Protein AF-A0A954PFV1-F1 (afdb_monomer_lite)

pLDDT: mean 75.54, std 18.1, range [38.22, 97.75]

Foldseek 3Di:
DVVVCPDPCVVVCCVVVVCVLVVLLVVLLCVQPNPPPVVVVVVLVVVLVVQCVVLPVPPDDPVLVVLSSQLSSLVSNLVSLVSVVVVDDPDDPVVVVVSVVVNVVSVVSNVVSVVVSVVVVVVPDPPPDPPPPPPPPDDDDDDDDDDDDDDDDDDD

Sequence (156 aa):
MRKALDSDYAGSLMEIAGNIADKLEESTLNAMLGDQHEGTRLVLLKKLNQMRAELGWNALQKLERILIERVCQTWLYLHWLELADTHSKNRPTELVKHEAERFERAERRHLRAVKMLATVRKMALPLRIELKAELTESKSPANGLRGRFDLVSSNN

Structure (mmCIF, N/CA/C/O backbone):
data_AF-A0A954PFV1-F1
#
_entry.id   AF-A0A954PFV1-F1
#
loop_
_atom_site.group_PDB
_atom_site.id
_atom_site.type_symbol
_atom_site.label_atom_id
_atom_site.label_alt_id
_atom_site.label_comp_id
_atom_site.label_asym_id
_atom_site.label_entity_id
_atom_site.label_seq_id
_atom_site.pdbx_PDB_ins_code
_atom_site.Cartn_x
_atom_site.Cartn_y
_atom_site.Cartn_z
_atom_site.occupancy
_atom_site.B_iso_or_equiv
_atom_site.auth_seq_id
_atom_site.auth_comp_id
_atom_site.auth_asym_id
_atom_site.auth_atom_id
_atom_site.pdbx_PDB_model_num
ATOM 1 N N . MET A 1 1 ? -28.348 -13.165 -12.346 1.00 48.97 1 MET A N 1
ATOM 2 C CA . MET A 1 1 ? -27.592 -12.398 -11.328 1.00 48.97 1 MET A C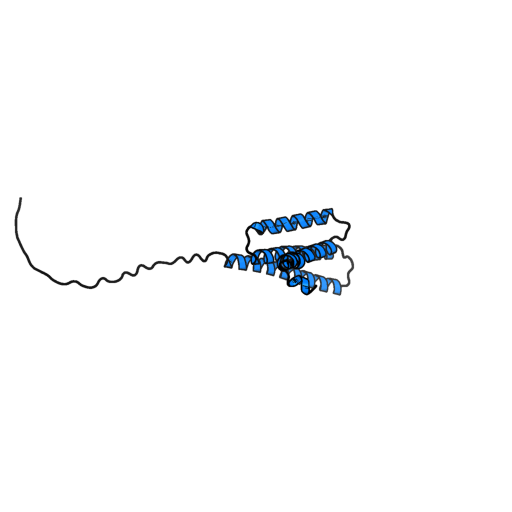A 1
ATOM 3 C C . MET A 1 1 ? -28.454 -11.434 -10.515 1.00 48.97 1 MET A C 1
ATOM 5 O O . MET A 1 1 ? -28.345 -11.479 -9.303 1.00 48.97 1 MET A O 1
ATOM 9 N N . ARG A 1 2 ? -29.348 -10.626 -11.112 1.00 48.88 2 ARG A N 1
ATOM 10 C CA . ARG A 1 2 ? -30.167 -9.639 -10.366 1.00 48.88 2 ARG A CA 1
ATOM 11 C C . ARG A 1 2 ? -31.043 -10.241 -9.246 1.00 48.88 2 ARG A C 1
ATOM 13 O O . ARG A 1 2 ? -31.060 -9.699 -8.159 1.00 48.88 2 ARG A O 1
ATOM 20 N N . LYS A 1 3 ? -31.645 -11.420 -9.469 1.00 53.19 3 LYS A N 1
ATOM 21 C CA . LYS A 1 3 ? -32.463 -12.147 -8.470 1.00 53.19 3 LYS A CA 1
ATOM 22 C C . LYS A 1 3 ? -31.684 -12.762 -7.290 1.00 53.19 3 LYS A C 1
ATOM 24 O O . LYS A 1 3 ? -32.310 -13.202 -6.338 1.00 53.19 3 LYS A O 1
A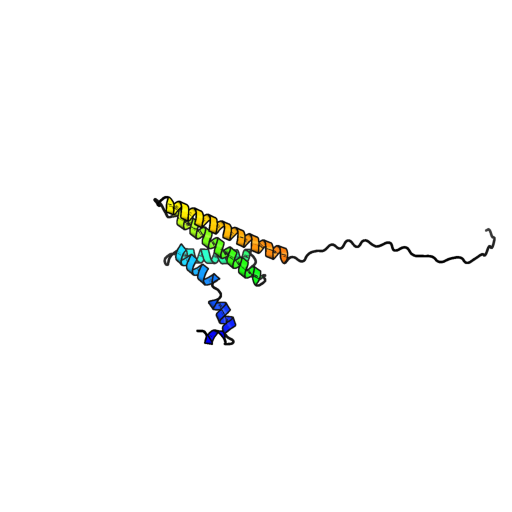TOM 29 N N . ALA A 1 4 ? -30.349 -12.835 -7.348 1.00 52.53 4 ALA A N 1
ATOM 30 C CA . ALA A 1 4 ? -29.536 -13.396 -6.257 1.00 52.53 4 ALA A CA 1
ATOM 31 C C . ALA A 1 4 ? -29.200 -12.356 -5.168 1.00 52.53 4 ALA A C 1
ATOM 33 O O . ALA A 1 4 ? -28.853 -12.730 -4.051 1.00 52.53 4 ALA A O 1
ATOM 34 N N . LEU A 1 5 ? -29.328 -11.062 -5.493 1.00 54.03 5 LEU A N 1
ATOM 35 C CA . LEU A 1 5 ? -29.078 -9.931 -4.592 1.00 54.03 5 LEU A CA 1
ATOM 36 C C . LEU A 1 5 ? -30.284 -9.572 -3.706 1.00 54.03 5 LEU A C 1
ATOM 38 O O . LEU A 1 5 ? -30.132 -8.747 -2.815 1.00 54.03 5 LEU A O 1
ATOM 42 N N . ASP A 1 6 ? -31.440 -10.202 -3.929 1.00 61.47 6 ASP A N 1
ATOM 43 C CA . ASP A 1 6 ? -32.668 -9.983 -3.147 1.00 61.47 6 ASP A CA 1
ATOM 44 C C . ASP A 1 6 ? -32.912 -11.087 -2.096 1.00 61.47 6 ASP A C 1
ATOM 46 O O . ASP A 1 6 ? -33.934 -11.075 -1.418 1.00 61.47 6 ASP A O 1
ATOM 50 N N . SER A 1 7 ? -32.010 -12.072 -1.969 1.00 61.28 7 SER A N 1
ATOM 51 C CA . SER A 1 7 ? -32.124 -13.131 -0.950 1.00 61.28 7 SER A CA 1
ATOM 52 C C . SER A 1 7 ? -31.327 -12.786 0.308 1.00 61.28 7 SER A C 1
ATOM 54 O O . SER A 1 7 ? -30.376 -12.013 0.230 1.00 61.28 7 SER A O 1
ATOM 56 N N . ASP A 1 8 ? -31.632 -13.421 1.442 1.00 59.88 8 ASP A N 1
ATOM 57 C CA . ASP A 1 8 ? -30.886 -13.272 2.707 1.00 59.88 8 ASP A CA 1
ATOM 58 C C . ASP A 1 8 ? -29.368 -13.549 2.576 1.00 59.88 8 ASP A C 1
ATOM 60 O O . ASP A 1 8 ? -28.574 -13.105 3.404 1.00 59.88 8 ASP A O 1
ATOM 64 N N . TYR A 1 9 ? -28.928 -14.202 1.491 1.00 54.62 9 TYR A N 1
ATOM 65 C CA . TYR A 1 9 ? -27.515 -14.403 1.143 1.00 54.62 9 TYR A CA 1
ATOM 66 C C . TYR A 1 9 ? -26.846 -13.195 0.468 1.00 54.62 9 TYR A C 1
ATOM 68 O O . TYR A 1 9 ? -25.637 -13.217 0.238 1.00 54.62 9 TYR A O 1
ATOM 76 N N . ALA A 1 10 ? -27.589 -12.135 0.143 1.00 56.81 10 ALA A N 1
ATOM 77 C CA . ALA A 1 10 ? -27.063 -10.931 -0.494 1.00 56.81 10 ALA A CA 1
ATOM 78 C C . ALA A 1 10 ? -26.023 -10.224 0.378 1.00 56.81 10 ALA A C 1
ATOM 80 O O . ALA A 1 10 ? -25.046 -9.715 -0.158 1.00 56.81 10 ALA A O 1
ATOM 81 N N . GLY A 1 11 ? -26.182 -10.255 1.706 1.00 58.81 11 GLY A N 1
ATOM 82 C CA . GLY A 1 11 ? -25.192 -9.715 2.641 1.00 58.81 11 GLY A CA 1
ATOM 83 C C . GLY A 1 11 ? -23.847 -10.433 2.526 1.00 58.81 11 GLY A C 1
ATOM 84 O O . GLY A 1 11 ? -22.827 -9.795 2.285 1.00 58.81 11 GLY A O 1
ATOM 85 N N . SER A 1 12 ? -23.856 -11.767 2.586 1.00 57.97 12 SER A N 1
ATOM 86 C CA . SER A 1 12 ? -22.644 -12.585 2.449 1.00 57.97 12 SER A CA 1
ATOM 87 C C . SER A 1 12 ? -22.062 -12.540 1.033 1.00 57.97 12 SER A C 1
ATOM 89 O O . SER A 1 12 ? -20.849 -12.503 0.862 1.00 57.97 12 SER A O 1
ATOM 91 N N . LEU A 1 13 ? -22.902 -12.483 -0.006 1.00 55.19 13 LEU A N 1
ATOM 92 C CA . LEU A 1 13 ? -22.448 -12.318 -1.390 1.00 55.19 13 LEU A CA 1
ATOM 93 C C . LEU A 1 13 ? -21.872 -10.922 -1.649 1.00 55.19 13 LEU A C 1
ATOM 95 O O . LEU A 1 13 ? -20.922 -10.813 -2.414 1.00 55.19 13 LEU A O 1
ATOM 99 N N . MET A 1 14 ? -22.393 -9.863 -1.023 1.00 58.72 14 MET A N 1
ATOM 100 C CA . MET A 1 14 ? -21.801 -8.522 -1.076 1.00 58.72 14 MET A CA 1
ATOM 101 C C . MET A 1 14 ? -20.510 -8.437 -0.266 1.00 58.72 14 MET A C 1
ATOM 103 O O . MET A 1 14 ? -19.607 -7.715 -0.664 1.00 58.72 14 MET A O 1
ATOM 107 N N . GLU A 1 15 ? -20.381 -9.184 0.825 1.00 61.78 15 GLU A N 1
ATOM 108 C CA . GLU A 1 15 ? -19.134 -9.271 1.586 1.00 61.78 15 GLU A CA 1
ATOM 109 C C . GLU A 1 15 ? -18.042 -10.000 0.779 1.00 61.78 15 GLU A C 1
ATOM 111 O O . GLU A 1 15 ? -16.923 -9.508 0.664 1.00 61.78 15 GLU A O 1
ATOM 116 N N . ILE A 1 16 ? -18.392 -11.103 0.107 1.00 53.44 16 ILE A N 1
ATOM 117 C CA . ILE A 1 16 ? -17.465 -11.904 -0.712 1.00 53.44 16 ILE A CA 1
ATOM 118 C C . ILE A 1 16 ? -17.162 -11.243 -2.068 1.00 53.44 16 ILE A C 1
ATOM 120 O O . ILE A 1 16 ? -16.011 -11.163 -2.491 1.00 53.44 16 ILE A O 1
ATOM 124 N N . ALA A 1 17 ? -18.179 -10.767 -2.793 1.00 50.62 17 ALA A N 1
ATOM 125 C CA . ALA A 1 17 ? -18.005 -10.151 -4.112 1.00 50.62 17 ALA A CA 1
ATOM 126 C C . ALA A 1 17 ? -17.609 -8.669 -4.031 1.00 50.62 17 ALA A C 1
ATOM 128 O O . ALA A 1 17 ? -16.994 -8.156 -4.968 1.00 50.62 17 ALA A O 1
ATOM 129 N N . GLY A 1 18 ? -17.963 -7.995 -2.933 1.00 55.03 18 GLY A N 1
ATOM 130 C CA . GLY A 1 18 ? -17.626 -6.601 -2.652 1.00 55.03 18 GLY A CA 1
ATOM 131 C C . GLY A 1 18 ? -16.257 -6.417 -2.010 1.00 55.03 18 GLY A C 1
ATOM 132 O O . GLY A 1 18 ? -15.779 -5.281 -1.982 1.00 55.03 18 GLY A O 1
ATOM 133 N N . ASN A 1 19 ? -15.566 -7.496 -1.615 1.00 66.56 19 ASN A N 1
ATOM 134 C CA . ASN A 1 19 ? -14.137 -7.438 -1.319 1.00 66.56 19 ASN A CA 1
ATOM 135 C C . ASN A 1 19 ? -13.308 -7.344 -2.618 1.00 66.56 19 ASN A C 1
ATOM 137 O O . ASN A 1 19 ? -12.479 -8.181 -2.973 1.00 66.56 19 ASN A O 1
ATOM 141 N N . ILE A 1 20 ? -13.561 -6.270 -3.369 1.00 70.12 20 ILE A N 1
ATOM 142 C CA . ILE A 1 20 ? -12.768 -5.840 -4.522 1.00 70.12 20 ILE A CA 1
ATOM 143 C C . ILE A 1 20 ? -11.318 -5.611 -4.087 1.00 70.12 20 ILE A C 1
ATOM 145 O O . ILE A 1 20 ? -10.412 -5.665 -4.919 1.00 70.12 20 ILE A O 1
ATOM 149 N N . ALA A 1 21 ? -11.090 -5.368 -2.793 1.00 71.00 21 ALA A N 1
ATOM 150 C CA . ALA A 1 21 ? -9.766 -5.132 -2.282 1.00 71.00 21 ALA A CA 1
ATOM 151 C C . ALA A 1 21 ? -8.861 -6.366 -2.391 1.00 71.00 21 ALA A C 1
ATOM 153 O O . ALA A 1 21 ? -7.738 -6.223 -2.880 1.00 71.00 21 ALA A O 1
ATOM 154 N N . ASP A 1 22 ? -9.381 -7.548 -2.060 1.00 75.50 22 ASP A N 1
ATOM 155 C CA . ASP A 1 22 ? -8.684 -8.827 -2.232 1.00 75.50 22 ASP A CA 1
ATOM 156 C C . ASP A 1 22 ? -8.416 -9.127 -3.711 1.00 75.50 22 ASP A C 1
ATOM 158 O O . ASP A 1 22 ? -7.304 -9.490 -4.090 1.00 75.50 22 ASP A O 1
ATOM 162 N N . LYS A 1 23 ? -9.405 -8.895 -4.586 1.00 78.62 23 LYS A N 1
ATOM 163 C CA . LYS A 1 23 ? -9.240 -9.097 -6.038 1.00 78.62 23 LYS A CA 1
ATOM 164 C C . LYS A 1 23 ? -8.186 -8.172 -6.637 1.00 78.62 23 LYS A C 1
ATOM 166 O O . LYS A 1 23 ? -7.446 -8.567 -7.537 1.00 78.62 23 LYS A O 1
ATOM 171 N N . LEU A 1 24 ? -8.128 -6.927 -6.166 1.00 79.50 24 LEU A N 1
ATOM 172 C CA . LEU A 1 24 ? -7.129 -5.966 -6.613 1.00 79.50 24 LEU A CA 1
ATOM 173 C C . LEU A 1 24 ? -5.735 -6.353 -6.115 1.00 79.50 24 LEU A C 1
ATOM 175 O O . LEU A 1 24 ? -4.776 -6.232 -6.874 1.00 79.50 24 LEU A O 1
ATOM 179 N N . GLU A 1 25 ? -5.620 -6.823 -4.873 1.00 84.88 25 GLU A N 1
ATOM 180 C CA . GLU A 1 25 ? -4.370 -7.352 -4.326 1.00 84.88 25 GLU A CA 1
ATOM 181 C C . GLU A 1 25 ? -3.869 -8.531 -5.157 1.00 84.88 25 GLU A C 1
ATOM 183 O O . GLU A 1 25 ? -2.746 -8.491 -5.654 1.00 84.88 25 GLU A O 1
ATOM 188 N N . GLU A 1 26 ? -4.723 -9.524 -5.395 1.00 84.38 26 GLU A N 1
ATOM 189 C CA . GLU A 1 26 ? -4.390 -10.687 -6.210 1.00 84.38 26 GLU A CA 1
ATOM 190 C C . GLU A 1 26 ? -3.991 -10.293 -7.636 1.00 84.38 26 GLU A C 1
ATOM 192 O O . GLU A 1 26 ? -2.945 -10.715 -8.126 1.00 84.38 26 GLU A O 1
ATOM 197 N N . SER A 1 27 ? -4.765 -9.423 -8.288 1.00 84.69 27 SER A N 1
ATOM 198 C CA . SER A 1 27 ? -4.428 -8.932 -9.625 1.00 84.69 27 SER A CA 1
ATOM 199 C C . SER A 1 27 ? -3.103 -8.167 -9.649 1.00 84.69 27 SER A C 1
ATOM 201 O O . SER A 1 27 ? -2.374 -8.265 -10.634 1.00 84.69 27 SER A O 1
ATOM 203 N N . THR A 1 28 ? -2.790 -7.401 -8.601 1.00 84.69 28 THR A N 1
ATOM 204 C CA . THR A 1 28 ? -1.533 -6.643 -8.508 1.00 84.69 28 THR A CA 1
ATOM 205 C C . THR A 1 28 ? -0.353 -7.585 -8.286 1.00 84.69 28 THR A C 1
ATOM 207 O O . THR A 1 28 ? 0.675 -7.432 -8.938 1.00 84.69 28 THR A O 1
ATOM 210 N N . LEU A 1 29 ? -0.505 -8.599 -7.429 1.00 86.56 29 LEU A N 1
ATOM 211 C CA . LEU A 1 29 ? 0.512 -9.628 -7.206 1.00 86.56 29 LEU A CA 1
ATOM 212 C C . LEU A 1 29 ? 0.769 -10.449 -8.474 1.00 86.56 29 LEU A C 1
ATOM 214 O O . LEU A 1 29 ? 1.927 -10.644 -8.837 1.00 86.56 29 LEU A O 1
ATOM 218 N N . ASN A 1 30 ? -0.288 -10.858 -9.180 1.00 86.44 30 ASN A N 1
ATOM 219 C CA . ASN A 1 30 ? -0.175 -11.559 -10.461 1.00 86.44 30 ASN A CA 1
ATOM 220 C C . ASN A 1 30 ? 0.561 -10.699 -11.497 1.00 86.44 30 ASN A C 1
ATOM 222 O O . ASN A 1 30 ? 1.453 -11.189 -12.182 1.00 86.44 30 ASN A O 1
ATOM 226 N N . ALA A 1 31 ? 0.243 -9.403 -11.580 1.00 84.38 31 ALA A N 1
ATOM 227 C CA . ALA A 1 31 ? 0.923 -8.480 -12.489 1.00 84.38 31 ALA A CA 1
ATOM 228 C C . ALA A 1 31 ? 2.388 -8.199 -12.098 1.00 84.38 31 ALA A C 1
ATOM 230 O O . ALA A 1 31 ? 3.205 -7.906 -12.968 1.00 84.38 31 ALA A O 1
ATOM 231 N N . MET A 1 32 ? 2.723 -8.256 -10.806 1.00 83.62 32 MET A N 1
ATOM 232 C CA . MET A 1 32 ? 4.071 -7.997 -10.290 1.00 83.62 32 MET A CA 1
ATOM 233 C C . MET A 1 32 ? 5.012 -9.189 -10.453 1.00 83.62 32 MET A C 1
ATOM 235 O O . MET A 1 32 ? 6.188 -8.999 -10.746 1.00 83.62 32 MET A O 1
ATOM 239 N N . LEU A 1 33 ? 4.510 -10.398 -10.216 1.00 83.88 33 LEU A N 1
ATOM 240 C CA . LEU A 1 33 ? 5.331 -11.595 -10.056 1.00 83.88 33 LEU A CA 1
ATOM 241 C C . LEU A 1 33 ? 5.126 -12.632 -11.169 1.00 83.88 33 LEU A C 1
ATOM 243 O O . LEU A 1 33 ? 5.977 -13.499 -11.348 1.00 83.88 33 LEU A O 1
ATOM 247 N N . GLY A 1 34 ? 4.019 -12.577 -11.913 1.00 79.19 34 GLY A N 1
ATOM 248 C CA . GLY A 1 34 ? 3.612 -13.675 -12.790 1.00 79.19 34 GLY A CA 1
ATOM 249 C C . GLY A 1 34 ? 3.381 -14.991 -12.029 1.00 79.19 34 GLY A C 1
ATOM 250 O O . GLY A 1 34 ? 3.399 -15.040 -10.798 1.00 79.19 34 GLY A O 1
ATOM 251 N N . ASP A 1 35 ? 3.183 -16.081 -12.771 1.00 75.31 35 ASP A N 1
ATOM 252 C CA . ASP A 1 35 ? 2.785 -17.373 -12.186 1.00 75.31 35 ASP A CA 1
ATOM 253 C C . ASP A 1 35 ? 3.952 -18.152 -11.547 1.00 75.31 35 ASP A C 1
ATOM 255 O O . ASP A 1 35 ? 3.738 -19.102 -10.802 1.00 75.31 35 ASP A O 1
ATOM 259 N N . GLN A 1 36 ? 5.202 -17.760 -11.813 1.00 70.38 36 GLN A N 1
ATOM 260 C CA . GLN A 1 36 ? 6.396 -18.574 -11.523 1.00 70.38 36 GLN A CA 1
ATOM 261 C C . GLN A 1 36 ? 7.099 -18.219 -10.197 1.00 70.38 36 GLN A C 1
ATOM 263 O O . GLN A 1 36 ? 8.156 -18.764 -9.877 1.00 70.38 36 GLN A O 1
ATOM 268 N N . HIS A 1 37 ? 6.548 -17.290 -9.409 1.00 80.50 37 HIS A N 1
ATOM 269 C CA . HIS A 1 37 ? 7.201 -16.730 -8.216 1.00 80.50 37 HIS A CA 1
ATOM 270 C C . HIS A 1 37 ? 6.353 -16.878 -6.944 1.00 80.50 37 HIS A C 1
ATOM 272 O O . HIS A 1 37 ? 6.149 -15.933 -6.176 1.00 80.50 37 HIS A O 1
ATOM 278 N N . GLU A 1 38 ? 5.885 -18.100 -6.692 1.00 81.06 38 GLU A N 1
ATOM 279 C CA . GLU A 1 38 ? 5.003 -18.416 -5.564 1.00 81.06 38 GLU A CA 1
ATOM 280 C C . GLU A 1 38 ? 5.644 -18.134 -4.191 1.00 81.06 38 GLU A C 1
ATOM 282 O O . GLU A 1 38 ? 4.991 -17.602 -3.293 1.00 81.06 38 GLU A O 1
ATOM 287 N N . GLY A 1 39 ? 6.954 -18.365 -4.040 1.00 85.50 39 GLY A N 1
ATOM 288 C CA . GLY A 1 39 ? 7.683 -18.026 -2.811 1.00 85.50 39 GLY A CA 1
ATOM 289 C C . GLY A 1 39 ? 7.646 -16.526 -2.486 1.00 85.50 39 GLY A C 1
ATOM 290 O O . GLY A 1 39 ? 7.321 -16.135 -1.364 1.00 85.50 39 GLY A O 1
ATOM 291 N N . THR A 1 40 ? 7.907 -15.669 -3.478 1.00 84.81 40 THR A N 1
ATOM 292 C CA . THR A 1 40 ? 7.846 -14.205 -3.319 1.00 84.81 40 THR A CA 1
ATOM 293 C C . THR A 1 40 ? 6.422 -13.741 -3.023 1.00 84.81 40 THR A C 1
ATOM 295 O O . THR A 1 40 ? 6.224 -12.867 -2.177 1.00 84.81 40 THR A O 1
ATOM 298 N N . ARG A 1 41 ? 5.419 -14.369 -3.650 1.00 85.88 41 ARG A N 1
ATOM 299 C CA . ARG A 1 41 ? 4.000 -14.101 -3.384 1.00 85.88 41 ARG A CA 1
ATOM 300 C C . ARG A 1 41 ? 3.657 -14.336 -1.913 1.00 85.88 41 ARG A C 1
ATOM 302 O O . ARG A 1 41 ? 3.070 -13.460 -1.282 1.00 85.88 41 ARG A O 1
ATOM 309 N N . LEU A 1 42 ? 4.065 -15.473 -1.347 1.00 86.62 42 LEU A N 1
ATOM 310 C CA . LEU A 1 42 ? 3.827 -15.793 0.065 1.00 86.62 42 LEU A CA 1
ATOM 311 C C . LEU A 1 42 ? 4.487 -14.777 1.007 1.00 86.62 42 LEU A C 1
ATOM 313 O O . LEU A 1 42 ? 3.881 -14.369 2.000 1.00 86.62 42 LEU A O 1
ATOM 317 N N . VAL A 1 43 ? 5.704 -14.329 0.687 1.00 89.75 43 VAL A N 1
ATOM 318 C CA . VAL A 1 43 ? 6.411 -13.309 1.477 1.00 89.75 43 VAL A CA 1
ATOM 319 C C . VAL A 1 43 ? 5.683 -11.964 1.428 1.00 89.75 43 VAL A C 1
ATOM 321 O O . VAL A 1 43 ? 5.486 -11.349 2.478 1.00 89.75 43 VAL A O 1
ATOM 324 N N . LEU A 1 44 ? 5.232 -11.521 0.249 1.00 89.69 44 LEU A N 1
ATOM 325 C CA . LEU A 1 44 ? 4.476 -10.272 0.107 1.00 89.69 44 LEU A CA 1
ATOM 326 C C . LEU A 1 44 ? 3.141 -10.328 0.854 1.00 89.69 44 LEU A C 1
ATOM 328 O O . LEU A 1 44 ? 2.835 -9.408 1.609 1.00 89.69 44 LEU A O 1
ATOM 332 N N . LEU A 1 45 ? 2.388 -11.423 0.731 1.00 89.88 45 LEU A N 1
ATOM 333 C CA . LEU A 1 45 ? 1.144 -11.622 1.482 1.00 89.88 45 LEU A CA 1
ATOM 334 C C . LEU A 1 45 ? 1.387 -11.587 2.996 1.00 89.88 45 LEU A C 1
ATOM 336 O O . LEU A 1 45 ? 0.659 -10.922 3.737 1.00 89.88 45 LEU A O 1
ATOM 340 N N . LYS A 1 46 ? 2.454 -12.243 3.470 1.00 92.19 46 LYS A N 1
ATOM 341 C CA . LYS A 1 46 ? 2.850 -12.193 4.882 1.00 92.19 46 LYS A CA 1
ATOM 342 C C . LYS A 1 46 ? 3.191 -10.767 5.316 1.00 92.19 46 LYS A C 1
ATOM 344 O O . LYS A 1 46 ? 2.778 -10.359 6.401 1.00 92.19 46 LYS A O 1
ATOM 349 N N . LYS A 1 47 ? 3.884 -9.994 4.475 1.00 93.19 47 LYS A N 1
ATOM 350 C CA . LYS A 1 47 ? 4.201 -8.589 4.758 1.00 93.19 47 LYS A CA 1
ATOM 351 C C . LYS A 1 47 ? 2.947 -7.717 4.813 1.00 93.19 47 LYS A C 1
ATOM 353 O O . LYS A 1 47 ? 2.825 -6.917 5.736 1.00 93.19 47 LYS A O 1
ATOM 358 N N . LEU A 1 48 ? 1.997 -7.895 3.897 1.00 92.69 48 LEU A N 1
ATOM 359 C CA . LEU A 1 48 ? 0.727 -7.162 3.916 1.00 92.69 48 LEU A CA 1
ATOM 360 C C . LEU A 1 48 ? -0.080 -7.481 5.178 1.00 92.69 48 LEU A C 1
ATOM 362 O O . LEU A 1 48 ? -0.580 -6.573 5.837 1.00 92.69 48 LEU A O 1
ATOM 366 N N . ASN A 1 49 ? -0.136 -8.751 5.580 1.00 92.19 49 ASN A N 1
ATOM 367 C CA . ASN A 1 49 ? -0.791 -9.151 6.827 1.00 92.19 49 ASN A CA 1
ATOM 368 C C . ASN A 1 49 ? -0.098 -8.576 8.064 1.00 92.19 49 ASN A C 1
ATOM 370 O O . ASN A 1 49 ? -0.773 -8.109 8.981 1.00 92.19 49 ASN A O 1
ATOM 374 N N . GLN A 1 50 ? 1.236 -8.542 8.072 1.00 93.69 50 GLN A N 1
ATOM 375 C CA . GLN A 1 50 ? 1.996 -7.872 9.121 1.00 93.69 50 GLN A CA 1
ATOM 376 C C . GLN A 1 50 ? 1.658 -6.376 9.180 1.00 93.69 50 GLN A C 1
ATOM 378 O O . GLN A 1 50 ? 1.368 -5.865 10.256 1.00 93.69 50 GLN A O 1
ATOM 383 N N . MET A 1 51 ? 1.621 -5.683 8.039 1.00 94.69 51 MET A N 1
ATOM 384 C CA . MET A 1 51 ? 1.264 -4.262 7.987 1.00 94.69 51 MET A CA 1
ATOM 385 C C . MET A 1 51 ? -0.160 -4.005 8.482 1.00 94.69 51 MET A C 1
ATOM 387 O O . MET A 1 51 ? -0.379 -3.077 9.255 1.00 94.69 51 MET A O 1
ATOM 391 N N . ARG A 1 52 ? -1.133 -4.837 8.090 1.00 93.19 52 ARG A N 1
ATOM 392 C CA . ARG A 1 52 ? -2.506 -4.766 8.616 1.00 93.19 52 ARG A CA 1
ATOM 393 C C . ARG A 1 52 ? -2.508 -4.890 10.141 1.00 93.19 52 ARG A C 1
ATOM 395 O O . ARG A 1 52 ? -3.147 -4.085 10.818 1.00 93.19 52 ARG A O 1
ATOM 402 N N . ALA A 1 53 ? -1.779 -5.868 10.679 1.00 91.25 53 ALA A N 1
ATOM 403 C CA . ALA A 1 53 ? -1.683 -6.100 12.117 1.00 91.25 53 ALA A CA 1
ATOM 404 C C . ALA A 1 53 ? -1.012 -4.932 12.862 1.00 91.25 53 ALA A C 1
ATOM 406 O O . ALA A 1 53 ? -1.547 -4.482 13.871 1.00 91.25 53 ALA A O 1
ATOM 407 N N . GLU A 1 54 ? 0.098 -4.398 12.346 1.00 92.19 54 GLU A N 1
ATOM 408 C CA . GLU A 1 54 ? 0.798 -3.218 12.888 1.00 92.19 54 GLU A CA 1
ATOM 409 C C . GLU A 1 54 ? -0.087 -1.968 12.859 1.00 92.19 54 GLU A C 1
ATOM 411 O O . GLU A 1 54 ? -0.096 -1.163 13.789 1.00 92.19 54 GLU A O 1
ATOM 416 N N . LEU A 1 55 ? -0.903 -1.835 11.815 1.00 92.12 55 LEU A N 1
ATOM 417 C CA . LEU A 1 55 ? -1.928 -0.808 11.723 1.00 92.12 55 LEU A CA 1
ATOM 418 C C . LEU A 1 55 ? -3.154 -1.133 12.584 1.00 92.12 55 LEU A C 1
ATOM 420 O O . LEU A 1 55 ? -4.105 -0.371 12.557 1.00 92.12 55 LEU A O 1
ATOM 424 N N . GLY A 1 56 ? -3.167 -2.196 13.381 1.00 89.38 56 GLY A N 1
ATOM 425 C CA . GLY A 1 56 ? -4.216 -2.460 14.362 1.00 89.38 56 GLY A CA 1
ATOM 426 C C . GLY A 1 56 ? -5.491 -3.087 13.804 1.00 89.38 56 GLY A C 1
ATOM 427 O O . GLY A 1 56 ? -6.512 -2.992 14.471 1.00 89.38 56 GLY A O 1
ATOM 428 N N . TRP A 1 57 ? -5.459 -3.744 12.636 1.00 85.75 57 TRP A N 1
ATOM 429 C CA . TRP A 1 57 ? -6.612 -4.367 11.950 1.00 85.75 57 TRP A CA 1
ATOM 430 C C . TRP A 1 57 ? -7.692 -4.983 12.863 1.00 85.75 57 TRP A C 1
ATOM 432 O O . TRP A 1 57 ? -8.888 -4.782 12.653 1.00 85.75 57 TRP A O 1
ATOM 442 N N . ASN A 1 58 ? -7.268 -5.700 13.906 1.00 74.44 58 ASN A N 1
ATOM 443 C CA . ASN A 1 58 ? -8.141 -6.473 14.792 1.00 74.44 58 ASN A CA 1
ATOM 444 C C . ASN A 1 58 ? -8.998 -5.623 15.747 1.00 74.44 58 ASN A C 1
ATOM 446 O O . ASN A 1 58 ? -10.017 -6.106 16.231 1.00 74.44 58 ASN A O 1
ATOM 450 N N . ALA A 1 59 ? -8.615 -4.373 16.016 1.00 62.69 59 ALA A N 1
ATOM 451 C CA . ALA A 1 59 ? -9.251 -3.528 17.032 1.00 62.69 59 ALA A CA 1
ATOM 452 C C . ALA A 1 59 ? -10.234 -2.486 16.458 1.00 62.69 59 ALA A C 1
ATOM 454 O O . ALA A 1 59 ? -10.742 -1.649 17.200 1.00 62.69 59 ALA A O 1
ATOM 455 N N . LEU A 1 60 ? -10.480 -2.496 15.142 1.00 65.69 60 LEU A N 1
ATOM 456 C CA . LEU A 1 60 ? -10.927 -1.290 14.436 1.00 65.69 60 LEU A CA 1
ATOM 457 C C . LEU A 1 60 ? -12.371 -1.316 13.941 1.00 65.69 60 LEU A C 1
ATOM 459 O O . LEU A 1 60 ? -12.911 -2.357 13.544 1.00 65.69 60 LEU A O 1
ATOM 463 N N . GLN A 1 61 ? -12.944 -0.110 13.888 1.00 73.50 61 GLN A N 1
ATOM 464 C CA . GLN A 1 61 ? -14.258 0.187 13.321 1.00 73.50 61 GLN A CA 1
ATOM 465 C C . GLN A 1 61 ? -14.264 -0.009 11.793 1.00 73.50 61 GLN A C 1
ATOM 467 O O . GLN A 1 61 ? -13.226 0.072 11.135 1.00 73.50 61 GLN A O 1
ATOM 472 N N . LYS A 1 62 ? -15.446 -0.233 11.195 1.00 79.19 62 LYS A N 1
ATOM 473 C CA . LYS A 1 62 ? -15.598 -0.543 9.753 1.00 79.19 62 LYS A CA 1
ATOM 474 C C . LYS A 1 62 ? -14.872 0.448 8.825 1.00 79.19 62 LYS A C 1
ATOM 476 O O . LYS A 1 62 ? -14.262 0.026 7.849 1.00 79.19 62 LYS A O 1
ATOM 481 N N . LEU A 1 63 ? -14.895 1.746 9.139 1.00 83.25 63 LEU A N 1
ATOM 482 C CA . LEU A 1 63 ? -14.235 2.783 8.333 1.00 83.25 63 LEU A CA 1
ATOM 483 C C . LEU A 1 63 ? -12.702 2.681 8.366 1.00 83.25 63 LEU A C 1
ATOM 485 O O . LEU A 1 63 ? -12.043 2.820 7.338 1.00 83.25 63 LEU A O 1
ATOM 489 N N . GLU A 1 64 ? -12.126 2.426 9.538 1.00 86.69 64 GLU A N 1
ATOM 490 C CA . GLU A 1 64 ? -10.677 2.296 9.697 1.00 86.69 64 GLU A CA 1
ATOM 491 C C . GLU A 1 64 ? -10.139 1.057 8.979 1.00 86.69 64 GLU A C 1
ATOM 493 O O . GLU A 1 64 ? -9.054 1.119 8.403 1.00 86.69 64 GLU A O 1
ATOM 498 N N . ARG A 1 65 ? -10.917 -0.033 8.935 1.00 87.06 65 ARG A N 1
ATOM 499 C CA . ARG A 1 65 ? -10.576 -1.228 8.147 1.00 87.06 65 ARG A CA 1
ATOM 500 C C . ARG A 1 65 ? -10.424 -0.890 6.664 1.00 87.06 65 ARG A C 1
ATOM 502 O O . ARG A 1 65 ? -9.370 -1.138 6.090 1.00 87.06 65 ARG A O 1
ATOM 509 N N . ILE A 1 66 ? -11.402 -0.203 6.075 1.00 87.81 66 ILE A N 1
ATOM 510 C CA . ILE A 1 66 ? -11.335 0.222 4.664 1.00 87.81 66 ILE A CA 1
ATOM 511 C C . ILE A 1 66 ? -10.097 1.099 4.406 1.00 87.81 66 ILE A C 1
ATOM 513 O O . ILE A 1 66 ? -9.418 0.966 3.387 1.00 87.81 66 ILE A O 1
ATOM 517 N N . LEU A 1 67 ? -9.766 2.001 5.336 1.00 90.75 67 LEU A N 1
ATOM 518 C CA . LEU A 1 67 ? -8.588 2.859 5.200 1.00 90.75 67 LEU A CA 1
ATOM 519 C C . LEU A 1 67 ? -7.274 2.079 5.320 1.00 90.75 67 LEU A C 1
ATOM 521 O O . LEU A 1 67 ? -6.334 2.387 4.591 1.00 90.75 67 LEU A O 1
ATOM 525 N N . ILE A 1 68 ? -7.199 1.056 6.172 1.00 92.38 68 ILE A N 1
ATOM 526 C CA . ILE A 1 68 ? -6.017 0.189 6.271 1.00 92.38 68 ILE A CA 1
ATOM 527 C C . ILE A 1 68 ? -5.838 -0.665 5.026 1.00 92.38 68 ILE A C 1
ATOM 529 O O . ILE A 1 68 ? -4.719 -0.741 4.516 1.00 92.38 68 ILE A O 1
ATOM 533 N N . GLU A 1 69 ? -6.911 -1.261 4.501 1.00 91.06 69 GLU A N 1
ATOM 534 C CA . GLU A 1 69 ? -6.862 -1.956 3.209 1.00 91.06 69 GLU A CA 1
ATOM 535 C C . GLU A 1 69 ? -6.307 -1.020 2.142 1.00 91.06 69 GLU A C 1
ATOM 537 O O . GLU A 1 69 ? -5.385 -1.373 1.407 1.00 91.06 69 GLU A O 1
ATOM 542 N N . ARG A 1 70 ? -6.796 0.224 2.117 1.00 92.06 70 ARG A N 1
ATOM 543 C CA . ARG A 1 70 ? -6.332 1.213 1.152 1.00 92.06 70 ARG A CA 1
ATOM 544 C C . ARG A 1 70 ? -4.855 1.563 1.319 1.00 92.06 70 ARG A C 1
ATOM 546 O O . ARG A 1 70 ? -4.157 1.723 0.315 1.00 92.06 70 ARG A O 1
ATOM 553 N N . VAL A 1 71 ? -4.366 1.680 2.552 1.00 95.12 71 VAL A N 1
ATOM 554 C CA . VAL A 1 71 ? -2.940 1.901 2.837 1.00 95.12 71 VAL A CA 1
ATOM 555 C C . VAL A 1 71 ? -2.106 0.729 2.318 1.00 95.12 71 VAL A C 1
ATOM 557 O O . VAL A 1 71 ? -1.154 0.960 1.575 1.00 95.12 71 VAL A O 1
ATOM 560 N N . CYS A 1 72 ? -2.498 -0.511 2.618 1.00 94.12 72 CYS A N 1
ATOM 561 C CA . CYS A 1 72 ? -1.773 -1.712 2.190 1.00 94.12 72 CYS A CA 1
ATOM 562 C C . CYS A 1 72 ? -1.744 -1.856 0.659 1.00 94.12 72 CYS A C 1
ATOM 564 O O . CYS A 1 72 ? -0.694 -2.104 0.075 1.00 94.12 72 CYS A O 1
ATOM 566 N N . GLN A 1 73 ? -2.870 -1.615 -0.014 1.00 91.94 73 GLN A N 1
ATOM 567 C CA . GLN A 1 73 ? -2.948 -1.667 -1.476 1.00 91.94 73 GLN A CA 1
ATOM 568 C C . GLN A 1 73 ? -2.093 -0.611 -2.164 1.00 91.94 73 GLN A C 1
ATOM 570 O O . GLN A 1 73 ? -1.433 -0.883 -3.162 1.00 91.94 73 GLN A O 1
ATOM 575 N N . THR A 1 74 ? -2.149 0.626 -1.669 1.00 94.44 74 THR A N 1
ATOM 576 C CA . THR A 1 74 ? -1.384 1.725 -2.269 1.00 94.44 74 THR A CA 1
ATOM 577 C C . THR A 1 74 ? 0.110 1.552 -2.039 1.00 94.44 74 THR A C 1
ATOM 579 O O . THR A 1 74 ? 0.881 1.911 -2.920 1.00 94.44 74 THR A O 1
ATOM 582 N N . TRP A 1 75 ? 0.498 0.944 -0.915 1.00 95.44 75 TRP A N 1
ATOM 583 C CA . TRP A 1 75 ? 1.868 0.519 -0.645 1.00 95.44 75 TRP A CA 1
ATOM 584 C C . TRP A 1 75 ? 2.332 -0.569 -1.624 1.00 95.44 75 TRP A C 1
ATOM 586 O O . TRP A 1 75 ? 3.366 -0.410 -2.267 1.00 95.44 75 TRP A O 1
ATOM 596 N N . LEU A 1 76 ? 1.534 -1.629 -1.812 1.00 93.06 76 LEU A N 1
ATOM 597 C CA . LEU A 1 76 ? 1.851 -2.706 -2.757 1.00 93.06 76 LEU A CA 1
ATOM 598 C C . LEU A 1 76 ? 2.002 -2.169 -4.185 1.00 93.06 76 LEU A C 1
ATOM 600 O O . LEU A 1 76 ? 2.970 -2.477 -4.875 1.00 93.06 76 LEU A O 1
ATOM 604 N N . TYR A 1 77 ? 1.052 -1.339 -4.618 1.00 91.56 77 TYR A N 1
ATOM 605 C CA . TYR A 1 77 ? 1.067 -0.740 -5.947 1.00 91.56 77 TYR A CA 1
ATOM 606 C C . TYR A 1 77 ? 2.285 0.164 -6.156 1.00 91.56 77 TYR A C 1
ATOM 608 O O . TYR A 1 77 ? 2.875 0.126 -7.229 1.00 91.56 77 TYR A O 1
ATOM 616 N N . LEU A 1 78 ? 2.678 0.954 -5.150 1.00 93.50 78 LEU A N 1
ATOM 617 C CA . LEU A 1 78 ? 3.862 1.811 -5.223 1.00 93.50 78 LEU A CA 1
ATOM 618 C C . LEU A 1 78 ? 5.128 0.984 -5.475 1.00 93.50 78 LEU A C 1
ATOM 620 O O . LEU A 1 78 ? 5.831 1.237 -6.448 1.00 93.50 78 LEU A O 1
ATOM 624 N N . HIS A 1 79 ? 5.361 -0.053 -4.668 1.00 90.19 79 HIS A N 1
ATOM 625 C CA . HIS A 1 79 ? 6.540 -0.908 -4.820 1.00 90.19 79 HIS A CA 1
ATOM 626 C C . HIS A 1 79 ? 6.521 -1.750 -6.099 1.00 90.19 79 HIS A C 1
ATOM 628 O O . HIS A 1 79 ? 7.577 -2.043 -6.655 1.00 90.19 79 HIS A O 1
ATOM 634 N N . TRP A 1 80 ? 5.340 -2.100 -6.616 1.00 88.62 80 TRP A N 1
ATOM 635 C CA . TRP A 1 80 ? 5.239 -2.699 -7.946 1.00 88.62 80 TRP A CA 1
ATOM 636 C C . TRP A 1 80 ? 5.765 -1.760 -9.040 1.00 88.62 80 TRP A C 1
ATOM 638 O O . TRP A 1 80 ? 6.487 -2.210 -9.928 1.00 88.62 80 TRP A O 1
ATOM 648 N N . LEU A 1 81 ? 5.445 -0.461 -8.972 1.00 89.56 81 LEU A N 1
ATOM 649 C CA . LEU A 1 81 ? 5.964 0.519 -9.933 1.00 89.56 81 LEU A CA 1
ATOM 650 C C . LEU A 1 81 ? 7.480 0.687 -9.829 1.00 89.56 81 LEU A C 1
ATOM 652 O O . LEU A 1 81 ? 8.139 0.744 -10.861 1.00 89.56 81 LEU A O 1
ATOM 656 N N . GLU A 1 82 ? 8.025 0.733 -8.611 1.00 87.06 82 GLU A N 1
ATOM 657 C CA . GLU A 1 82 ? 9.478 0.822 -8.397 1.00 87.06 82 GLU A CA 1
ATOM 658 C C . GLU A 1 82 ? 10.192 -0.383 -9.001 1.00 87.06 82 GLU A C 1
ATOM 660 O O . GLU A 1 82 ? 11.165 -0.232 -9.736 1.00 87.06 82 GLU A O 1
ATOM 665 N N . LEU A 1 83 ? 9.673 -1.588 -8.747 1.00 84.75 83 LEU A N 1
ATOM 666 C CA . LEU A 1 83 ? 10.254 -2.802 -9.300 1.00 84.75 83 LEU A CA 1
ATOM 667 C C . LEU A 1 83 ? 10.185 -2.798 -10.833 1.00 84.75 83 LEU A C 1
ATOM 669 O O . LEU A 1 83 ? 11.179 -3.106 -11.489 1.00 84.75 83 LEU A O 1
ATOM 673 N N . ALA A 1 84 ? 9.051 -2.394 -11.413 1.00 81.50 84 ALA A N 1
ATOM 674 C CA . ALA A 1 84 ? 8.888 -2.308 -12.863 1.00 81.50 84 ALA A CA 1
ATOM 675 C C . ALA A 1 84 ? 9.901 -1.351 -13.523 1.00 81.50 84 ALA A C 1
ATOM 677 O O . ALA A 1 84 ? 10.391 -1.658 -14.609 1.00 81.50 84 ALA A O 1
ATOM 678 N N . ASP A 1 85 ? 10.256 -0.243 -12.863 1.00 79.75 85 ASP A N 1
ATOM 679 C CA . ASP A 1 85 ? 11.255 0.715 -13.359 1.00 79.75 85 ASP A CA 1
ATOM 680 C C . ASP A 1 85 ? 12.685 0.139 -13.340 1.00 79.75 85 ASP A C 1
ATOM 682 O O . ASP A 1 85 ? 13.465 0.344 -14.273 1.00 79.75 85 ASP A O 1
ATOM 686 N N . THR A 1 86 ? 13.027 -0.678 -12.334 1.00 76.50 86 THR A N 1
ATOM 687 C CA . THR A 1 86 ? 14.370 -1.290 -12.244 1.00 76.50 86 THR A CA 1
ATOM 688 C C . THR A 1 86 ? 14.671 -2.304 -13.355 1.00 76.50 86 THR A C 1
ATOM 690 O O . THR A 1 86 ? 15.836 -2.517 -13.703 1.00 76.50 86 THR A O 1
ATOM 693 N N . HIS A 1 87 ? 13.642 -2.924 -13.943 1.00 67.62 87 HIS A N 1
ATOM 694 C CA . HIS A 1 87 ? 13.799 -3.989 -14.940 1.00 67.62 87 HIS A CA 1
ATOM 695 C C . HIS A 1 87 ? 13.925 -3.493 -16.388 1.00 67.62 87 HIS A C 1
ATOM 697 O O . HIS A 1 87 ? 14.202 -4.280 -17.295 1.00 67.62 87 HIS A O 1
ATOM 703 N N . SER A 1 88 ? 13.775 -2.195 -16.630 1.00 66.25 88 SER A N 1
ATOM 704 C CA . SER A 1 88 ? 13.669 -1.633 -17.976 1.00 66.25 88 SER A CA 1
ATOM 705 C C . SER A 1 88 ? 14.887 -0.798 -18.374 1.00 66.25 88 SER A C 1
ATOM 707 O O . SER A 1 88 ? 14.987 0.387 -18.060 1.00 66.25 88 SER A O 1
ATOM 709 N N . LYS A 1 89 ? 15.815 -1.397 -19.126 1.00 70.94 89 LYS A N 1
ATOM 710 C CA . LYS A 1 89 ? 16.911 -0.665 -19.786 1.00 70.94 89 LYS A CA 1
ATOM 711 C C . LYS A 1 89 ? 16.505 -0.305 -21.222 1.00 70.94 89 LYS A C 1
ATOM 713 O O . LYS A 1 89 ? 15.848 -1.101 -21.883 1.00 70.94 89 LYS A O 1
ATOM 718 N N . ASN A 1 90 ? 16.912 0.874 -21.705 1.00 77.81 90 ASN A N 1
ATOM 719 C CA . ASN A 1 90 ? 16.649 1.397 -23.061 1.00 77.81 90 ASN A CA 1
ATOM 720 C C . ASN A 1 90 ? 15.170 1.646 -23.413 1.00 77.81 90 ASN A C 1
ATOM 722 O O . ASN A 1 90 ? 14.680 1.189 -24.446 1.00 77.81 90 ASN A O 1
ATOM 726 N N . ARG A 1 91 ? 14.454 2.415 -22.585 1.00 81.06 91 ARG A N 1
ATOM 727 C CA . ARG A 1 91 ? 13.102 2.878 -22.928 1.00 81.06 91 ARG A CA 1
ATOM 728 C C . ARG A 1 91 ? 13.113 4.222 -23.664 1.00 81.06 91 ARG A C 1
ATOM 730 O O . ARG A 1 91 ? 13.924 5.084 -23.332 1.00 81.06 91 ARG A O 1
ATOM 737 N N . PRO A 1 92 ? 12.181 4.435 -24.611 1.00 86.81 92 PRO A N 1
ATOM 738 C CA . PRO A 1 92 ? 11.869 5.757 -25.142 1.00 86.81 92 PRO A CA 1
ATOM 739 C C . PRO A 1 92 ? 11.651 6.786 -24.025 1.00 86.81 92 PRO A C 1
ATOM 741 O O . PRO A 1 92 ? 10.941 6.508 -23.058 1.00 86.81 92 PRO A O 1
ATOM 744 N N . THR A 1 93 ? 12.199 7.992 -24.186 1.00 86.06 93 THR A N 1
ATOM 745 C CA . THR A 1 93 ? 12.115 9.083 -23.196 1.00 86.06 93 THR A CA 1
ATOM 746 C C . THR A 1 93 ? 10.680 9.386 -22.756 1.00 86.06 93 THR A C 1
ATOM 748 O O . THR A 1 93 ? 10.431 9.648 -21.582 1.00 86.06 93 THR A O 1
ATOM 751 N N . GLU A 1 94 ? 9.719 9.309 -23.676 1.00 87.75 94 GLU A N 1
ATOM 752 C CA . GLU A 1 94 ? 8.305 9.565 -23.377 1.00 87.75 94 GLU A CA 1
ATOM 753 C C . GLU A 1 94 ? 7.684 8.496 -22.462 1.00 87.75 94 GLU A C 1
ATOM 755 O O . GLU A 1 94 ? 6.870 8.823 -21.599 1.00 87.75 94 GLU A O 1
ATOM 760 N N . LEU A 1 95 ? 8.121 7.234 -22.563 1.00 86.38 95 LEU A N 1
ATOM 761 C CA . LEU A 1 95 ? 7.687 6.182 -21.639 1.00 86.38 95 LEU A CA 1
ATOM 762 C C . LEU A 1 95 ? 8.269 6.395 -20.239 1.00 86.38 95 LEU A C 1
ATOM 764 O O . LEU A 1 95 ? 7.551 6.235 -19.256 1.00 86.38 95 LEU A O 1
ATOM 768 N N . VAL A 1 96 ? 9.529 6.829 -20.147 1.00 86.25 96 VAL A N 1
ATOM 769 C CA . VAL A 1 96 ? 10.173 7.151 -18.863 1.00 86.25 96 VAL A CA 1
ATOM 770 C C . VAL A 1 96 ? 9.439 8.291 -18.150 1.00 86.25 96 VAL A C 1
ATOM 772 O O . VAL A 1 96 ? 9.122 8.173 -16.969 1.00 86.25 96 VAL A O 1
ATOM 775 N N . LYS A 1 97 ? 9.098 9.372 -18.867 1.00 88.50 97 LYS A N 1
ATOM 776 C CA . LYS A 1 97 ? 8.314 10.486 -18.303 1.00 88.50 97 LYS A CA 1
ATOM 777 C C . LYS A 1 97 ? 6.940 10.028 -17.813 1.00 88.50 97 LYS A C 1
ATOM 779 O O . LYS A 1 97 ? 6.566 10.315 -16.679 1.00 88.50 97 LYS A O 1
ATOM 784 N N . HIS A 1 98 ? 6.208 9.286 -18.644 1.00 89.50 98 HIS A N 1
ATOM 785 C CA . HIS A 1 98 ? 4.882 8.783 -18.289 1.00 89.50 98 HIS A CA 1
ATOM 786 C C . HIS A 1 98 ? 4.914 7.888 -17.037 1.00 89.50 98 HIS A C 1
ATOM 788 O O . HIS A 1 98 ? 4.026 7.959 -16.182 1.00 89.50 98 HIS A O 1
ATOM 794 N N . GLU A 1 99 ? 5.936 7.045 -16.904 1.00 88.50 99 GLU A N 1
ATOM 795 C CA . GLU A 1 99 ? 6.097 6.188 -15.734 1.00 88.50 99 GLU A CA 1
ATOM 796 C C . GLU A 1 99 ? 6.480 6.959 -14.473 1.00 88.50 99 GLU A C 1
ATOM 798 O O . GLU A 1 99 ? 5.888 6.701 -13.424 1.00 88.50 99 GLU A O 1
ATOM 803 N N . ALA A 1 100 ? 7.355 7.961 -14.576 1.00 89.00 100 ALA A N 1
ATOM 804 C CA . ALA A 1 100 ? 7.671 8.855 -13.464 1.00 89.00 100 ALA A CA 1
ATOM 805 C C . ALA A 1 100 ? 6.415 9.588 -12.948 1.00 89.00 100 ALA A C 1
ATOM 807 O O . ALA A 1 100 ? 6.148 9.617 -11.747 1.00 89.00 100 ALA A O 1
ATOM 808 N N . GLU A 1 101 ? 5.565 10.100 -13.844 1.00 92.69 101 GLU A N 1
ATOM 809 C CA . GLU A 1 101 ? 4.284 10.718 -13.468 1.00 92.69 101 GLU A CA 1
ATOM 810 C C . GLU A 1 101 ? 3.308 9.719 -12.830 1.00 92.69 101 GLU A C 1
ATOM 812 O O . GLU A 1 101 ? 2.516 10.049 -11.937 1.00 92.69 101 GLU A O 1
ATOM 817 N N . ARG A 1 102 ? 3.296 8.475 -13.318 1.00 92.62 102 ARG A N 1
ATOM 818 C CA . ARG A 1 102 ? 2.481 7.399 -12.745 1.00 92.62 102 ARG A CA 1
ATOM 819 C C . ARG A 1 102 ? 2.967 7.032 -11.342 1.00 92.62 102 ARG A C 1
ATOM 821 O O . ARG A 1 102 ? 2.119 6.852 -10.464 1.00 92.62 102 ARG A O 1
ATOM 828 N N . PHE A 1 103 ? 4.279 6.980 -11.125 1.00 93.44 103 PHE A N 1
ATOM 829 C CA . PHE A 1 103 ? 4.901 6.763 -9.821 1.00 93.44 103 PHE A CA 1
ATOM 830 C C . PHE A 1 103 ? 4.542 7.878 -8.834 1.00 93.44 103 PHE A C 1
ATOM 832 O O . PHE A 1 103 ? 3.954 7.613 -7.788 1.00 93.44 103 PHE A O 1
ATOM 839 N N . GLU A 1 104 ? 4.732 9.139 -9.215 1.00 95.00 104 GLU A N 1
ATOM 840 C CA . GLU A 1 104 ? 4.417 10.293 -8.365 1.00 95.00 104 GLU A CA 1
ATOM 841 C C . GLU A 1 104 ? 2.915 10.344 -7.991 1.00 95.00 104 GLU A C 1
ATOM 843 O O . GLU A 1 104 ? 2.508 10.697 -6.879 1.00 95.00 104 GLU A O 1
ATOM 848 N N . ARG A 1 105 ? 2.024 9.952 -8.915 1.00 95.56 105 ARG A N 1
ATOM 849 C CA . ARG A 1 105 ? 0.589 9.786 -8.616 1.00 95.56 105 ARG A CA 1
ATOM 850 C C . ARG A 1 105 ? 0.325 8.661 -7.612 1.00 95.56 105 ARG A C 1
ATOM 852 O O . ARG A 1 105 ? -0.563 8.823 -6.768 1.00 95.56 105 ARG A O 1
ATOM 859 N N . ALA A 1 106 ? 1.048 7.547 -7.697 1.00 94.25 106 ALA A N 1
ATOM 860 C CA . ALA A 1 106 ? 0.936 6.437 -6.756 1.00 94.25 106 ALA A CA 1
ATOM 861 C C . ALA A 1 106 ? 1.398 6.840 -5.352 1.00 94.25 106 ALA A C 1
ATOM 863 O O . ALA A 1 106 ? 0.659 6.631 -4.389 1.00 94.25 106 ALA A O 1
ATOM 864 N N . GLU A 1 107 ? 2.546 7.508 -5.254 1.00 96.00 107 GLU A N 1
ATOM 865 C CA . GLU A 1 107 ? 3.115 7.999 -3.999 1.00 96.00 107 GLU A CA 1
ATOM 866 C C . GLU A 1 107 ? 2.151 8.966 -3.299 1.00 96.00 107 GLU A C 1
ATOM 868 O O . GLU A 1 107 ? 1.754 8.757 -2.149 1.00 96.00 107 GLU A O 1
ATOM 873 N N . ARG A 1 108 ? 1.641 9.972 -4.025 1.00 97.12 108 ARG A N 1
ATOM 874 C CA . ARG A 1 108 ? 0.623 10.891 -3.487 1.00 97.12 108 ARG A CA 1
ATOM 875 C C . ARG A 1 108 ? -0.626 10.162 -3.010 1.00 97.12 108 ARG A C 1
ATOM 877 O O . ARG A 1 108 ? -1.222 10.558 -2.008 1.00 97.12 108 ARG A O 1
ATOM 884 N N . ARG A 1 109 ? -1.071 9.127 -3.728 1.00 94.50 109 ARG A N 1
ATOM 885 C CA . ARG A 1 109 ? -2.240 8.332 -3.330 1.00 94.50 109 ARG A CA 1
ATOM 886 C C . ARG A 1 109 ? -1.960 7.552 -2.043 1.00 94.50 109 ARG A C 1
ATOM 888 O O . ARG A 1 109 ? -2.847 7.511 -1.190 1.00 94.50 109 ARG A O 1
ATOM 895 N N . HIS A 1 110 ? -0.759 7.000 -1.886 1.00 97.06 110 HIS A N 1
ATOM 896 C CA . HIS A 1 110 ? -0.337 6.322 -0.664 1.00 97.06 110 HIS A CA 1
ATOM 897 C C . HIS A 1 110 ? -0.312 7.283 0.533 1.00 97.06 110 HIS A C 1
ATOM 899 O O . HIS A 1 110 ? -1.010 7.057 1.523 1.00 97.06 110 HIS A O 1
ATOM 905 N N . LEU A 1 111 ? 0.362 8.429 0.401 1.00 97.75 111 LEU A N 1
ATOM 906 C CA . LEU A 1 111 ? 0.425 9.448 1.456 1.00 97.75 111 LEU A CA 1
ATOM 907 C C . LEU A 1 111 ? -0.961 9.978 1.850 1.00 97.75 111 LEU A C 1
ATOM 909 O O . LEU A 1 111 ? -1.244 10.185 3.031 1.00 97.75 111 LEU A O 1
ATOM 913 N N . ARG A 1 112 ? -1.866 10.161 0.879 1.00 97.31 112 ARG A N 1
ATOM 914 C CA . ARG A 1 112 ? -3.260 10.551 1.152 1.00 97.31 112 ARG A CA 1
ATOM 915 C C . ARG A 1 112 ? -4.008 9.492 1.962 1.00 97.31 112 ARG A C 1
ATOM 917 O O . ARG A 1 112 ? -4.747 9.866 2.870 1.00 97.31 112 ARG A O 1
ATOM 924 N N . ALA A 1 113 ? -3.826 8.205 1.660 1.00 95.06 113 ALA A N 1
ATOM 925 C CA . ALA A 1 113 ? -4.453 7.119 2.412 1.00 95.06 113 ALA A CA 1
ATOM 926 C C . ALA A 1 113 ? -3.958 7.091 3.868 1.00 95.06 113 ALA A C 1
ATOM 928 O O . ALA A 1 113 ? -4.771 7.063 4.792 1.00 95.06 113 ALA A O 1
ATOM 929 N N . VAL A 1 114 ? -2.642 7.213 4.071 1.00 96.56 114 VAL A N 1
ATOM 930 C CA . VAL A 1 114 ? -2.025 7.290 5.406 1.00 96.56 114 VAL A CA 1
ATOM 931 C C . VAL A 1 114 ? -2.551 8.498 6.187 1.00 96.56 114 VAL A C 1
ATOM 933 O O . VAL A 1 114 ? -2.982 8.365 7.333 1.00 96.56 114 VAL A O 1
ATOM 936 N N . LYS A 1 115 ? -2.595 9.677 5.554 1.00 97.00 115 LYS A N 1
ATOM 937 C CA . LYS A 1 115 ? -3.123 10.901 6.172 1.00 97.00 115 LYS A CA 1
ATOM 938 C C . LYS A 1 115 ? -4.596 10.764 6.560 1.00 97.00 115 LYS A C 1
ATOM 940 O O . LYS A 1 115 ? -4.991 11.244 7.622 1.00 97.00 115 LYS A O 1
ATOM 945 N N . MET A 1 116 ? -5.408 10.124 5.721 1.00 94.62 116 MET A N 1
ATOM 946 C CA . MET A 1 116 ? -6.826 9.904 6.005 1.00 94.62 116 MET A CA 1
ATOM 947 C C . MET A 1 116 ? -7.013 8.979 7.211 1.00 94.62 116 MET A C 1
ATOM 949 O O . MET A 1 116 ? -7.779 9.312 8.111 1.00 94.62 116 MET A O 1
ATOM 953 N N . LEU A 1 117 ? -6.257 7.877 7.283 1.00 93.94 117 LEU A N 1
ATOM 954 C CA . LEU A 1 117 ? -6.268 6.977 8.438 1.00 93.94 117 LEU A CA 1
ATOM 955 C C . LEU A 1 117 ? -5.885 7.713 9.730 1.00 93.94 117 LEU A C 1
ATOM 957 O O . LEU A 1 117 ? -6.584 7.605 10.735 1.00 93.94 117 LEU A O 1
ATOM 961 N N . ALA A 1 118 ? -4.823 8.520 9.693 1.00 93.81 118 ALA A N 1
ATOM 962 C CA . ALA A 1 118 ? -4.417 9.334 10.837 1.00 93.81 118 ALA A CA 1
ATOM 963 C C . ALA A 1 118 ? -5.495 10.357 11.245 1.00 93.81 118 ALA A C 1
ATOM 965 O O . ALA A 1 118 ? -5.728 10.581 12.432 1.00 93.81 118 ALA A O 1
ATOM 966 N N . THR A 1 119 ? -6.180 10.956 10.266 1.00 93.44 119 THR A N 1
ATOM 967 C CA . THR A 1 119 ? -7.255 11.933 10.501 1.00 93.44 119 THR A CA 1
ATOM 968 C C . THR A 1 119 ? -8.458 11.281 11.179 1.00 93.44 119 THR A C 1
ATOM 970 O O . THR A 1 119 ? -8.929 11.797 12.189 1.00 93.44 119 THR A O 1
ATOM 973 N N . VAL A 1 120 ? -8.909 10.125 10.683 1.00 89.94 120 VAL A N 1
ATOM 974 C CA . VAL A 1 120 ? -10.014 9.366 11.292 1.00 89.94 120 VAL A CA 1
ATOM 975 C C . VAL A 1 120 ? -9.670 8.951 12.720 1.00 89.94 120 VAL A C 1
ATOM 977 O O . VAL A 1 120 ? -10.469 9.175 13.623 1.00 89.94 120 VAL A O 1
ATOM 980 N N . ARG A 1 121 ? -8.451 8.457 12.960 1.00 90.12 121 ARG A N 1
ATOM 981 C CA . ARG A 1 121 ? -7.986 8.123 14.316 1.00 90.12 121 ARG A CA 1
ATOM 982 C C . ARG A 1 121 ? -7.995 9.311 15.256 1.00 90.12 121 ARG A C 1
ATOM 984 O O . ARG A 1 121 ? -8.426 9.190 16.394 1.00 90.12 121 ARG A O 1
ATOM 991 N N . LYS A 1 122 ? -7.544 10.470 14.774 1.00 88.62 122 LYS A N 1
ATOM 992 C CA . LYS A 1 122 ? -7.572 11.707 15.555 1.00 88.62 122 LYS A CA 1
ATOM 993 C C . LYS A 1 122 ? -9.004 12.114 15.914 1.00 88.62 122 LYS A C 1
ATOM 995 O O . LYS A 1 122 ? -9.224 12.577 17.025 1.00 88.62 122 LYS A O 1
ATOM 1000 N N . MET A 1 123 ? -9.959 11.935 14.999 1.00 86.06 123 MET A N 1
ATOM 1001 C CA . MET A 1 123 ? -11.381 12.222 15.236 1.00 86.06 123 MET A CA 1
ATOM 1002 C C . MET A 1 123 ? -12.050 11.212 16.179 1.00 86.06 123 MET A C 1
ATOM 1004 O O . MET A 1 123 ? -12.995 11.572 16.870 1.00 86.06 123 MET A O 1
ATOM 1008 N N . ALA A 1 124 ? -11.567 9.969 16.215 1.00 77.56 124 ALA A N 1
ATOM 1009 C CA . ALA A 1 124 ? -12.089 8.914 17.081 1.00 77.56 124 ALA A CA 1
ATOM 1010 C C . ALA A 1 124 ? -11.614 9.021 18.545 1.00 77.56 124 ALA A C 1
ATOM 1012 O O . ALA A 1 124 ? -12.127 8.309 19.409 1.00 77.56 124 ALA A O 1
ATOM 1013 N N . LEU A 1 125 ? -10.649 9.897 18.848 1.00 72.56 125 LEU A N 1
ATOM 1014 C CA . LEU A 1 125 ? -10.227 10.154 20.223 1.00 72.56 125 LEU A CA 1
ATOM 1015 C C . LEU A 1 125 ? -11.317 10.948 20.965 1.00 72.56 125 LEU A C 1
ATOM 1017 O O . LEU A 1 125 ? -11.763 11.978 20.455 1.00 72.56 125 LEU A O 1
ATOM 1021 N N . PRO A 1 126 ? -11.727 10.534 22.179 1.00 60.00 126 PRO A N 1
ATOM 1022 C CA . PRO A 1 126 ? -12.647 11.328 22.980 1.00 60.00 126 PRO A CA 1
ATOM 1023 C C . PRO A 1 126 ? -12.012 12.690 23.276 1.00 60.00 126 PRO A C 1
ATOM 1025 O O . PRO A 1 126 ? -10.911 12.769 23.828 1.00 60.00 126 PRO A O 1
ATOM 1028 N N . LEU A 1 127 ? -12.707 13.766 22.899 1.00 59.44 127 LEU A N 1
ATOM 1029 C CA . LEU A 1 127 ? -12.327 15.135 23.239 1.00 59.44 127 LEU A CA 1
ATOM 1030 C C . LEU A 1 127 ? -12.316 15.258 24.769 1.00 59.44 127 LEU A C 1
ATOM 1032 O O . LEU A 1 127 ? -13.371 15.326 25.398 1.00 59.44 127 LEU A O 1
ATOM 1036 N N . ARG A 1 128 ? -11.131 15.268 25.387 1.00 53.91 128 ARG A N 1
ATOM 1037 C CA . ARG A 1 128 ? -10.991 15.655 26.796 1.00 53.91 128 ARG A CA 1
ATOM 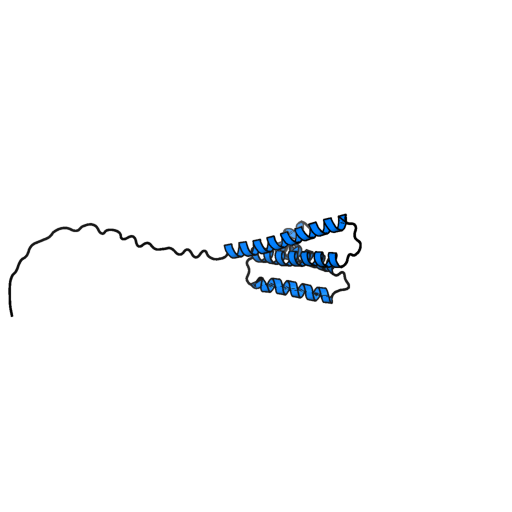1038 C C . ARG A 1 128 ? -11.256 17.154 26.892 1.00 53.91 128 ARG A C 1
ATOM 1040 O O . ARG A 1 128 ? -10.364 17.958 26.647 1.00 53.91 128 ARG A O 1
ATOM 1047 N N . ILE A 1 129 ? -12.496 17.523 27.195 1.00 62.03 129 ILE A N 1
ATOM 1048 C CA . ILE A 1 129 ? -12.848 18.896 27.550 1.00 62.03 129 ILE A CA 1
ATOM 1049 C C . ILE A 1 129 ? -12.497 19.059 29.030 1.00 62.03 129 ILE A C 1
ATOM 1051 O O . ILE A 1 129 ? -13.210 18.566 29.901 1.00 62.03 129 ILE A O 1
ATOM 1055 N N . GLU A 1 130 ? -11.377 19.717 29.319 1.00 59.12 130 GLU A N 1
ATOM 1056 C CA . GLU A 1 130 ? -11.083 20.197 30.669 1.00 59.12 130 GLU A CA 1
ATOM 1057 C C . GLU A 1 130 ? -11.978 21.410 30.944 1.00 59.12 130 GLU A C 1
ATOM 1059 O O . GLU A 1 130 ? -11.664 22.543 30.576 1.00 59.12 130 GLU A O 1
ATOM 1064 N N . LEU A 1 131 ? -13.145 21.170 31.545 1.00 62.50 131 LEU A N 1
ATOM 1065 C CA . LEU A 1 131 ? -13.992 22.241 32.058 1.00 62.50 131 LEU A CA 1
ATOM 1066 C C . LEU A 1 131 ? -13.271 22.888 33.245 1.00 62.50 131 LEU A C 1
ATOM 1068 O O . LEU A 1 131 ? -13.242 22.331 34.343 1.00 62.50 131 LEU A O 1
ATOM 1072 N N . LYS A 1 132 ? -12.693 24.076 33.040 1.00 54.59 132 LYS A N 1
ATOM 1073 C CA . LYS A 1 132 ? -12.340 24.960 34.153 1.00 54.59 132 LYS A CA 1
ATOM 1074 C C . LYS A 1 132 ? -13.643 25.413 34.804 1.00 54.59 132 LYS A C 1
ATOM 1076 O O . LYS A 1 132 ? -14.328 26.288 34.285 1.00 54.59 132 LYS A O 1
ATOM 1081 N N . ALA A 1 133 ? -14.002 24.776 35.913 1.00 53.22 133 ALA A N 1
ATOM 1082 C CA . ALA A 1 133 ? -15.053 25.262 36.787 1.00 53.22 133 ALA A CA 1
ATOM 1083 C C . ALA A 1 133 ? -14.556 26.555 37.449 1.00 53.22 133 ALA A C 1
ATOM 1085 O O . ALA A 1 133 ? -13.886 26.522 38.479 1.00 53.22 133 ALA A O 1
ATOM 1086 N N . GLU A 1 134 ? -14.843 27.700 36.835 1.00 54.69 134 GLU A N 1
ATOM 1087 C CA . GLU A 1 134 ? -14.833 28.968 37.554 1.00 54.69 134 GLU A CA 1
ATOM 1088 C C . GLU A 1 134 ? -15.985 28.909 38.559 1.00 54.69 134 GLU A C 1
ATOM 1090 O O . GLU A 1 134 ? -17.159 29.018 38.207 1.00 54.69 134 GLU A O 1
ATOM 1095 N N . LEU A 1 135 ? -15.636 28.644 39.821 1.00 55.50 135 LEU A N 1
ATOM 1096 C CA . LEU A 1 135 ? -16.519 28.852 40.957 1.00 55.50 135 LEU A CA 1
ATOM 1097 C C . LEU A 1 135 ? -16.937 30.321 40.936 1.00 55.50 135 LEU A C 1
ATOM 1099 O O . LEU A 1 135 ? -16.182 31.210 41.321 1.00 55.50 135 LEU A O 1
ATOM 1103 N N . THR A 1 136 ? -18.150 30.571 40.459 1.00 43.97 136 THR A N 1
ATOM 1104 C CA . THR A 1 136 ? -18.845 31.830 40.669 1.00 43.97 136 THR A CA 1
ATOM 1105 C C . THR A 1 136 ? -18.985 32.037 42.173 1.00 43.97 136 THR A C 1
ATOM 1107 O O . THR A 1 136 ? -19.826 31.404 42.813 1.00 43.97 136 THR A O 1
ATOM 1110 N N . GLU A 1 137 ? -18.171 32.925 42.740 1.00 53.06 137 GLU A N 1
ATOM 1111 C CA . GLU A 1 137 ? -18.465 33.581 44.011 1.00 53.06 137 GLU A CA 1
ATOM 1112 C C . GLU A 1 137 ? -19.780 34.359 43.848 1.00 53.06 137 GLU A C 1
ATOM 1114 O O . GLU A 1 137 ? -19.810 35.534 43.476 1.00 53.06 137 GLU A O 1
ATOM 1119 N N . SER A 1 138 ? -20.915 33.691 44.071 1.00 44.31 138 SER A N 1
ATOM 1120 C CA . SER A 1 138 ? -22.198 34.375 44.155 1.00 44.31 138 SER A CA 1
ATOM 1121 C C . SER A 1 138 ? -22.294 35.056 45.518 1.00 44.31 138 SER A C 1
ATOM 1123 O O . SER A 1 138 ? -22.396 34.396 46.553 1.00 44.31 138 SER A O 1
ATOM 1125 N N . LYS A 1 139 ? -22.278 36.391 45.496 1.00 50.59 139 LYS A N 1
ATOM 1126 C CA . LYS A 1 139 ? -22.728 37.282 46.574 1.00 50.59 139 LYS A CA 1
ATOM 1127 C C . LYS A 1 139 ? -23.918 36.694 47.346 1.00 50.59 139 LYS A C 1
ATOM 1129 O O . LYS A 1 139 ? -24.969 36.450 46.759 1.00 50.59 139 LYS A O 1
ATOM 1134 N N . SER A 1 140 ? -23.780 36.579 48.665 1.00 42.41 140 SER A N 1
ATOM 1135 C CA . SER A 1 140 ? -24.908 36.398 49.585 1.00 42.41 140 SER A CA 1
ATOM 1136 C C . SER A 1 140 ? -25.493 37.773 49.952 1.00 42.41 140 SER A C 1
ATOM 1138 O O . SER A 1 140 ? -24.727 38.636 50.395 1.00 42.41 140 SER A O 1
ATOM 1140 N N . PRO A 1 141 ? -26.799 38.044 49.755 1.00 48.59 141 PRO A N 1
ATOM 1141 C CA . PRO A 1 141 ? -27.407 39.298 50.175 1.00 48.59 141 PRO A CA 1
ATOM 1142 C C . PRO A 1 141 ? -27.985 39.202 51.599 1.00 48.59 141 PRO A C 1
ATOM 1144 O O . PRO A 1 141 ? -28.682 38.254 51.935 1.00 48.59 141 PRO A O 1
ATOM 1147 N N . ALA A 1 142 ? -27.696 40.240 52.390 1.00 48.78 142 ALA A N 1
ATOM 1148 C CA . ALA A 1 142 ? -28.473 40.826 53.491 1.00 48.78 142 ALA A CA 1
ATOM 1149 C C . ALA A 1 142 ? -29.221 39.914 54.493 1.00 48.78 142 ALA A C 1
ATOM 1151 O O . ALA A 1 142 ? -30.228 39.295 54.165 1.00 48.78 142 ALA A O 1
ATOM 1152 N N . ASN A 1 143 ? -28.890 40.051 55.785 1.00 38.22 143 ASN A N 1
ATOM 1153 C CA . ASN A 1 143 ? 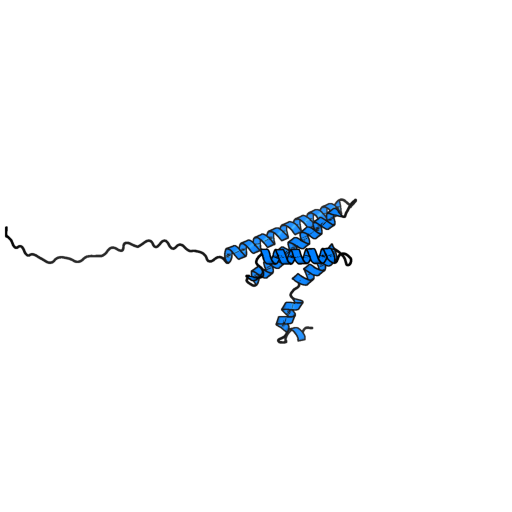-29.934 40.059 56.812 1.00 38.22 143 ASN A CA 1
ATOM 1154 C C . ASN A 1 143 ? -29.601 41.035 57.951 1.00 38.22 143 ASN A C 1
ATOM 1156 O O . ASN A 1 143 ? -28.487 41.054 58.471 1.00 38.22 143 ASN A O 1
ATOM 1160 N N . GLY A 1 144 ? -30.564 41.901 58.262 1.00 40.12 144 GLY A N 1
ATOM 1161 C CA . GLY A 1 144 ? -30.415 43.055 59.140 1.00 40.12 144 GLY A CA 1
ATOM 1162 C C . GLY A 1 144 ? -30.684 42.781 60.623 1.00 40.12 144 GLY A C 1
ATOM 1163 O O . GLY A 1 144 ? -31.425 41.880 60.993 1.00 40.12 144 GLY A O 1
ATOM 1164 N N . LEU A 1 145 ? -30.073 43.639 61.443 1.00 48.00 145 LEU A N 1
ATOM 1165 C CA . LEU A 1 145 ? -30.568 44.249 62.688 1.00 48.00 145 LEU A CA 1
ATOM 1166 C C . LEU A 1 145 ? -31.534 43.450 63.591 1.00 48.00 145 LEU A C 1
ATOM 1168 O O . LEU A 1 145 ? -32.733 43.383 63.339 1.00 48.00 145 LEU A O 1
ATOM 1172 N N . ARG A 1 146 ? -31.015 43.041 64.757 1.00 41.78 146 ARG A N 1
ATOM 1173 C CA . ARG A 1 146 ? -31.640 42.984 66.104 1.00 41.78 146 ARG A CA 1
ATOM 1174 C C . ARG A 1 146 ? -30.500 42.544 67.034 1.00 41.78 146 ARG A C 1
ATOM 1176 O O . ARG A 1 146 ? -29.903 41.515 66.783 1.00 41.78 146 ARG A O 1
ATOM 1183 N N . GLY A 1 147 ? -30.030 43.273 68.035 1.00 39.59 147 GLY A N 1
ATOM 1184 C CA . GLY A 1 147 ? -30.705 44.115 69.007 1.00 39.59 147 GLY A CA 1
ATOM 1185 C C . GLY A 1 147 ? -29.991 43.867 70.344 1.00 39.59 147 GLY A C 1
ATOM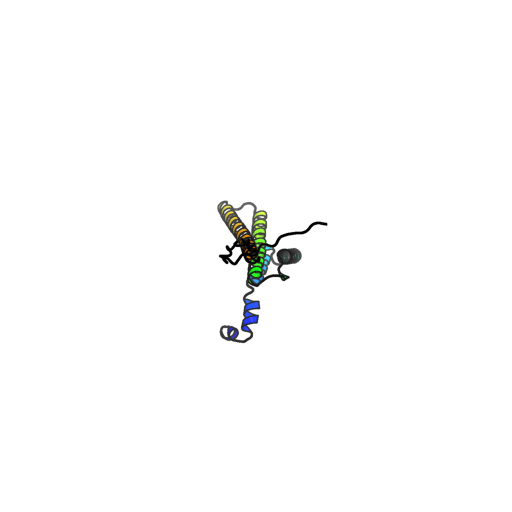 1186 O O . GLY A 1 147 ? -30.006 42.745 70.827 1.00 39.59 147 GLY A O 1
ATOM 1187 N N . ARG A 1 148 ? -29.321 44.899 70.870 1.00 41.09 148 ARG A N 1
ATOM 1188 C CA . ARG A 1 148 ? -29.242 45.288 72.293 1.00 41.09 148 ARG A CA 1
ATOM 1189 C C . ARG A 1 148 ? -29.334 44.156 73.343 1.00 41.09 148 ARG A C 1
ATOM 1191 O O . ARG A 1 148 ? -30.436 43.688 73.585 1.00 41.09 148 ARG A O 1
ATOM 1198 N N . PHE A 1 149 ? -28.238 43.871 74.058 1.00 44.97 149 PHE A N 1
ATOM 1199 C CA . PHE A 1 149 ? -28.222 43.718 75.528 1.00 44.97 149 PHE A CA 1
ATOM 1200 C C . PHE A 1 149 ? -26.777 43.750 76.067 1.00 44.97 149 PHE A C 1
ATOM 1202 O O . PHE A 1 149 ? -25.989 42.842 75.816 1.00 44.97 149 PHE A O 1
ATOM 1209 N N . ASP A 1 150 ? -26.453 44.822 76.792 1.00 48.50 150 ASP A N 1
ATOM 1210 C CA . ASP A 1 150 ? -25.331 44.911 77.731 1.00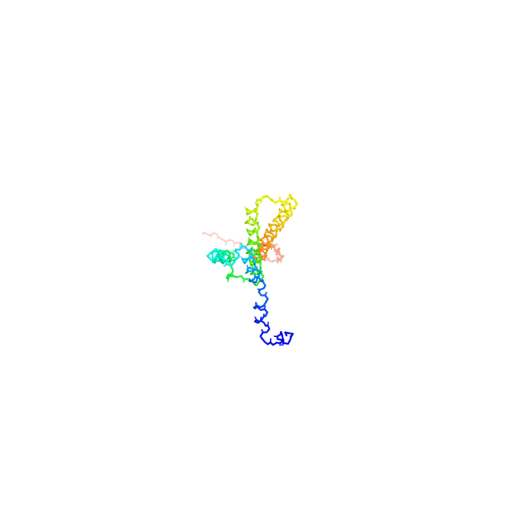 48.50 150 ASP A CA 1
ATOM 1211 C C . ASP A 1 150 ? -25.567 43.984 78.935 1.00 48.50 150 ASP A C 1
ATOM 1213 O O . ASP A 1 150 ? -26.722 43.778 79.295 1.00 48.50 150 ASP A O 1
ATOM 1217 N N . LEU A 1 151 ? -24.489 43.491 79.562 1.00 49.22 151 LEU A N 1
ATOM 1218 C CA . LEU A 1 151 ? -24.310 43.136 80.991 1.00 49.22 151 LEU A CA 1
ATOM 1219 C C . LEU A 1 151 ? -22.859 42.601 81.113 1.00 49.22 151 LEU A C 1
ATOM 1221 O O . LEU A 1 151 ? -22.543 41.548 80.575 1.00 49.22 151 LEU A O 1
ATOM 1225 N N . VAL A 1 152 ? -21.864 43.404 81.506 1.00 46.81 152 VAL A N 1
ATOM 1226 C CA . VAL A 1 152 ? -21.469 43.782 82.882 1.00 46.81 152 VAL A CA 1
ATOM 1227 C C . VAL A 1 152 ? -21.018 42.590 83.751 1.00 46.81 152 VAL A C 1
ATOM 1229 O O . VAL A 1 152 ? -21.832 41.799 84.207 1.00 46.81 152 VAL A O 1
ATOM 1232 N N . SER A 1 153 ? -19.706 42.599 84.034 1.00 45.06 153 SER A N 1
ATOM 1233 C CA . SER A 1 153 ? -18.987 42.125 85.236 1.00 45.06 153 SER A CA 1
ATOM 1234 C C . SER A 1 153 ? -18.945 40.632 85.594 1.00 45.06 153 SER A C 1
ATOM 1236 O O . SER A 1 153 ? -19.931 40.064 86.047 1.00 45.06 153 SER A O 1
ATOM 1238 N N . SER A 1 154 ? -17.734 40.066 85.690 1.00 42.66 154 SER A N 1
ATOM 1239 C CA . SER A 1 154 ? -16.970 40.050 86.960 1.00 42.66 154 SER A CA 1
ATOM 1240 C C . SER A 1 154 ? -15.646 39.282 86.853 1.00 42.66 154 SER A C 1
ATOM 1242 O O . SER A 1 154 ? -15.573 38.220 86.243 1.00 42.66 154 SER A O 1
ATOM 1244 N N . ASN A 1 155 ? -14.628 39.849 87.506 1.00 39.44 155 ASN A N 1
ATOM 1245 C CA . ASN A 1 155 ? -13.381 39.221 87.950 1.00 39.44 155 ASN A CA 1
ATOM 1246 C C . ASN A 1 155 ? -13.616 37.886 88.676 1.00 39.44 155 ASN A C 1
ATOM 1248 O O . ASN A 1 155 ? -14.513 37.816 89.518 1.00 39.44 155 ASN A O 1
ATOM 1252 N N . ASN A 1 156 ? -12.741 36.900 88.457 1.00 43.69 156 ASN A N 1
ATOM 1253 C CA . ASN A 1 156 ? -11.677 36.506 89.400 1.00 43.69 156 ASN A CA 1
ATOM 1254 C C . ASN A 1 156 ? -10.762 35.453 88.764 1.00 43.69 156 ASN A C 1
ATOM 1256 O O . ASN A 1 156 ? -11.307 34.470 88.217 1.00 43.69 156 ASN A O 1
#

Secondary structure (DSSP, 8-state):
-GGGTTSTTHHHHHHHHH-HHHHHHHHHHHHHH-TT-HHHHHHHHHHHHHHHHHTTGGG--HHHHHHHHHHHHHHHHHHHHHHHHHT--S--HHHHHHHHHHHHHHHHHHHHHHHHHHHHHHHHS-------------------------------

Radius of gyration: 33.75 Å; chains: 1; bounding box: 50×64×114 Å

=== Feature glossary ===
A reading guide for the features in this record.

Start from the sequence.

  · Sequence gives the chain of amino acids in standard one-letter code (A=alanine, C=cysteine, …, Y=tyrosine), read N→C. It is the only feature that is directly encoded by the gene; all structural features are derived from the folded form of this sequence.

Fold it, and you get atomic coordinates and the backbone conformation that goes with them.

  · Structure coordinates are given as an mmCIF _atom_site loop: one row per atom with element, residue name, chain id, sequence number, and x/y/z position in Å. Only the four main-chain atoms per residue are included here; side chains are omitted to keep the record compact.

  · Backbone dihedral angles. Every residue except chain termini has a φ (preceding-C → N → Cα → C) and a ψ (N → Cα → C → next-N). They are reported in degrees following the IUPAC sign convention. Secondary structure is essentially a statement about which (φ, ψ) basin each residue occupies.

  · Eight-state secondary structure (DSSP): H is the canonical α-helix, G the tighter 3₁₀-helix, I the wider π-helix; E/B are β-structure, T and S are turns and bends, and '-' is everything else. DSSP derives these from the pattern of main-chain N–H···O=C hydrogen bonds, not from the sequence.

  · SS3 is a coarse helix/strand/coil call (letters a/b/c) made by the P-SEA algorithm from inter-Cα distances and dihedrals. It is less detailed than DSSP but needs only Cα positions.

Summarize the fold with a handful of shape descriptors and a per-residue structural alphabet.

  · Radius of gyration (Rg) is the root-mean-square distance of Cα atoms from their centroid — a single number for overall size and compactness. A globular domain of N residues has Rg ≈ 2.2·N^0.38 Å; an extended or disordered chain has a much larger Rg. The Cα contact count is the number of residue pairs whose Cα atoms are within 8 Å and are more than four positions apart in sequence — a standard proxy for tertiary packing density. The bounding box is the smallest axis-aligned box enclosing all Cα atoms.

  · 3Di is Foldseek's structural alphabet. Each residue is assigned one of twenty discrete states based on how its Cα sits relative to its spatial (not sequential) neighbors. Aligning 3Di strings finds structural homologs roughly as well as full 3D superposition, but orders of magnitude faster.

  · Solvent-accessible surface area (SASA) is the area in Å² traced out by the centre of a 1.4 Å probe sphere (a water molecule) rolled over the protein's van der Waals surface (Shrake–Rupley / Lee–Richards construction). Buried residues have near-zero SASA; fully exposed residues can exceed 200 Å². The total SASA scales roughly with the number of surface residues.

Ask how reliable the model is.

  · For AlphaFold models, the B-factor field carries pLDDT — the model's own estimate of local accuracy on a 0–100 scale. Regions with pLDDT<50 should be treated as essentially unmodeled; they often correspond to intrinsically disordered segments.

  · For experimental (PDB) structures, the B-factor (temperature factor) quantifies the positional spread of each atom in the crystal — a combination of thermal vibration and static disorder — in units of Å². High B-factors mark flexible loops or poorly resolved regions; low B-factors mark the rigid, well-ordered core.

  · Predicted Aligned Error (PAE) is an AlphaFold confidence matrix: entry (i, j) is the expected error in the position of residue j, in ångströms, when the prediction is superimposed on the true structure at residue i. Low PAE within a block of residues means that block is internally rigid and well-predicted; high PAE between two blocks means their relative placement is uncertain even if each block individually is confident.

Place it in context: what it resembles, what it is annotated as, and how it looks.

  · Structural nearest neighbors (via Foldseek easy-search vs the PDB). Reported per hit: target PDB id, E-value, and alignment TM-score. A TM-score above ~0.5 is the conventional threshold for 'same fold'.

  · Functional annotations link the protein to curated databases. InterPro entries identify conserved domains and families by matching the sequence against member-database signatures (Pfam, PROSITE, CDD, …). Gene Ontology (GO) terms describe molecular function, biological process, and cellular component in a controlled vocabulary. CATH places the structure in a hierarchical fold classification (Class/Architecture/Topology/Homologous-superfamily). The organism is the source species.

  · The contact map is a binary N×N matrix image: pixel (i, j) is dark where Cα_i and Cα_j are within 8 Å and |i−j|>4. Because the |i−j|>4 filter removes local helical contacts, off-diagonal stripes parallel to the main diagonal indicate parallel β-sheets; stripes perpendicular to it indicate antiparallel β-sheets. The Ramachandran plot scatters every residue's (φ, ψ) pair against the sterically allowed regions. The PAE heatmap renders the predicted-aligned-error matrix.

  · Six rendered views show the 3D structure from the faces of a cube — i.e. along ±x, ±y, ±z. Rendering representation is drawn randomly per protein from cartoon (secondary-structure ribbons), sticks (backbone bonds), or molecular surface; coloring is either N→C rainbow (blue at the N-terminus through red at the C-terminus) or one color per chain.